Protein AF-A0A357D635-F1 (afdb_monomer)

Foldseek 3Di:
DDPDDPDPDDDDPVLVVLLVVLLVVLLVVQLVVQLVVCPPDCPQHDDDRSVVVSSVVSNVRSVVLSPPPRVCRSVVVSVVVVVVD

pLDDT: mean 86.71, std 12.32, range [45.75, 95.38]

Radius of gyration: 18.33 Å; Cα contacts (8 Å, |Δi|>4): 50; chains: 1; bounding box: 62×21×41 Å

Mean predicted aligned error: 7.17 Å

Sequence (85 aa):
MSPARPKEQALTPEEQRLREKCREFETILLQKLVETLQGDTKLFGEGVQGEFLQGLFAEEMAKELAKDPGLGLAESIFRADKRGT

Structure (mmCIF, N/CA/C/O backbone):
data_AF-A0A357D635-F1
#
_entry.id   AF-A0A357D635-F1
#
loop_
_atom_site.group_PDB
_atom_site.id
_atom_site.type_symbol
_atom_site.label_atom_id
_atom_site.label_alt_id
_atom_site.label_comp_id
_atom_site.label_asym_id
_atom_site.label_entity_id
_atom_site.label_seq_id
_atom_site.pdbx_PDB_ins_code
_atom_site.Cartn_x
_atom_site.Cartn_y
_atom_site.Cartn_z
_atom_site.occupancy
_atom_site.B_iso_or_equiv
_atom_site.auth_seq_id
_atom_site.auth_comp_id
_atom_site.auth_asym_id
_atom_site.auth_atom_id
_atom_site.pdbx_PDB_model_num
ATOM 1 N N . MET A 1 1 ? -45.243 -3.907 12.730 1.00 45.75 1 MET A N 1
ATOM 2 C CA . MET A 1 1 ? -44.167 -3.250 13.504 1.00 45.75 1 MET A CA 1
ATOM 3 C C . MET A 1 1 ? -42.853 -3.849 13.032 1.00 45.75 1 MET A C 1
ATOM 5 O O . MET A 1 1 ? -42.670 -5.044 13.209 1.00 45.75 1 MET A O 1
ATOM 9 N N . SER A 1 2 ? -42.004 -3.083 12.345 1.00 52.03 2 SER A N 1
ATOM 10 C CA . SER A 1 2 ? -40.679 -3.576 11.936 1.00 52.03 2 SER A CA 1
ATOM 11 C C . SER A 1 2 ? -39.753 -3.629 13.153 1.00 52.03 2 SER A C 1
ATOM 13 O O . SER A 1 2 ? -39.783 -2.684 13.946 1.00 52.03 2 SER A O 1
ATOM 15 N N . PRO A 1 3 ? -38.941 -4.687 13.330 1.00 56.75 3 PRO A N 1
ATOM 16 C CA . PRO A 1 3 ? -37.962 -4.715 14.405 1.00 56.75 3 PRO A CA 1
ATOM 17 C C . PRO A 1 3 ? -36.948 -3.592 14.171 1.00 56.75 3 PRO A C 1
ATOM 19 O O . PRO A 1 3 ? -36.457 -3.393 13.056 1.00 56.75 3 PRO A O 1
ATOM 22 N N . ALA A 1 4 ? -36.678 -2.817 15.219 1.00 53.62 4 ALA A N 1
ATOM 23 C CA . ALA A 1 4 ? -35.638 -1.803 15.193 1.00 53.62 4 ALA A CA 1
ATOM 24 C C . ALA A 1 4 ? -34.301 -2.481 14.857 1.00 53.62 4 ALA A C 1
ATOM 26 O O . ALA A 1 4 ? -33.929 -3.467 15.495 1.00 53.62 4 ALA A O 1
ATOM 27 N N . ARG A 1 5 ? -33.592 -1.964 13.844 1.00 55.97 5 ARG A N 1
ATOM 28 C CA . ARG A 1 5 ? -32.214 -2.378 13.547 1.00 55.97 5 ARG A CA 1
ATOM 29 C C . ARG A 1 5 ? -31.388 -2.266 14.840 1.00 55.97 5 ARG A C 1
ATOM 31 O O . ARG A 1 5 ? -31.549 -1.256 15.535 1.00 55.97 5 ARG A O 1
ATOM 38 N N . PRO A 1 6 ? -30.547 -3.260 15.184 1.00 54.12 6 PRO A N 1
ATOM 39 C CA . PRO A 1 6 ? -29.661 -3.156 16.337 1.00 54.12 6 PRO A CA 1
ATOM 40 C C . PRO A 1 6 ? -28.888 -1.842 16.240 1.00 54.12 6 PRO A C 1
ATOM 42 O O . PRO A 1 6 ? -28.344 -1.531 15.181 1.00 54.12 6 PRO A O 1
ATOM 45 N N . LYS A 1 7 ? -28.904 -1.040 17.310 1.00 55.16 7 LYS A N 1
ATOM 46 C CA . LYS A 1 7 ? -28.113 0.190 17.372 1.00 55.16 7 LYS A CA 1
ATOM 47 C C . LYS A 1 7 ? -26.655 -0.217 17.213 1.00 55.16 7 LYS A C 1
ATOM 49 O O . LYS A 1 7 ? -26.137 -0.940 18.059 1.00 55.16 7 LYS A O 1
ATOM 54 N N . GLU A 1 8 ? -26.047 0.202 16.111 1.00 61.31 8 GLU A N 1
ATOM 55 C CA . GLU A 1 8 ? -24.630 0.012 15.840 1.00 61.31 8 GLU A CA 1
ATOM 56 C C . GLU A 1 8 ? -23.860 0.559 17.046 1.00 61.31 8 GLU A C 1
ATOM 58 O O . GLU A 1 8 ? -23.962 1.739 17.390 1.00 61.31 8 GLU A O 1
ATOM 63 N N . GLN A 1 9 ? -23.241 -0.346 17.802 1.00 70.44 9 GLN A N 1
ATOM 64 C CA . GLN A 1 9 ? -22.570 -0.005 19.047 1.00 70.44 9 GLN A CA 1
ATOM 65 C C . GLN A 1 9 ? -21.361 0.857 18.685 1.00 70.44 9 GLN A C 1
ATOM 67 O O . GLN A 1 9 ? -20.553 0.460 17.847 1.00 70.44 9 GLN A O 1
ATOM 72 N N . ALA A 1 10 ? -21.276 2.056 19.264 1.00 81.75 10 ALA A N 1
ATOM 73 C CA . ALA A 1 10 ? -20.165 2.957 18.993 1.00 81.75 10 ALA A CA 1
ATOM 74 C C . ALA A 1 10 ? -18.838 2.274 19.356 1.00 81.75 10 ALA A C 1
ATOM 76 O O . ALA A 1 10 ? -18.739 1.654 20.417 1.00 81.75 10 ALA A O 1
ATOM 77 N N . LEU A 1 11 ? -17.849 2.389 18.467 1.00 86.06 11 LEU A N 1
ATOM 78 C CA . LEU A 1 11 ? -16.523 1.813 18.670 1.00 86.06 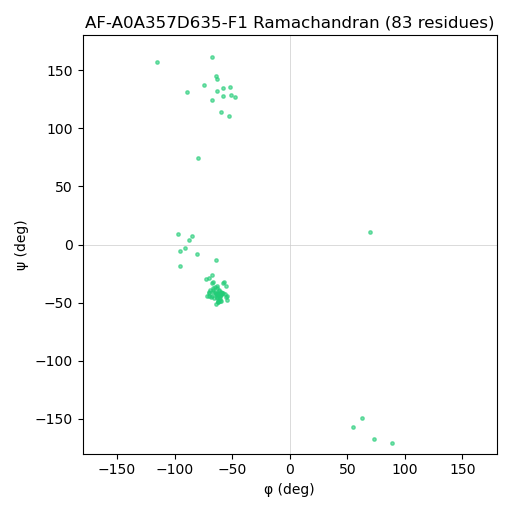11 LEU A CA 1
ATOM 79 C C . LEU A 1 11 ? -15.840 2.445 19.886 1.00 86.06 11 LEU A C 1
ATOM 81 O O . LEU A 1 11 ? -15.950 3.654 20.117 1.00 86.06 11 LEU A O 1
ATOM 85 N N . THR A 1 12 ? -15.097 1.642 20.642 1.00 92.94 12 THR A N 1
ATOM 86 C CA . THR A 1 12 ? -14.179 2.169 21.656 1.00 92.94 12 THR A CA 1
ATOM 87 C C . THR A 1 12 ? -13.017 2.918 20.985 1.00 92.94 12 THR A C 1
ATOM 89 O O . THR A 1 12 ? -12.726 2.701 19.805 1.00 92.94 12 THR A O 1
ATOM 92 N N . PRO A 1 13 ? -12.292 3.788 21.713 1.00 93.62 13 PRO A N 1
ATOM 93 C CA . PRO A 1 13 ? -11.093 4.432 21.173 1.00 93.62 13 PRO A CA 1
ATOM 94 C C . PRO A 1 13 ? -10.025 3.440 20.686 1.00 93.62 13 PRO A C 1
ATOM 96 O O . PRO A 1 13 ? -9.309 3.727 19.730 1.00 93.62 13 PRO A O 1
ATOM 99 N N . GLU A 1 14 ? -9.913 2.276 21.329 1.00 92.31 14 GLU A N 1
ATOM 100 C CA . GLU A 1 14 ? -8.982 1.216 20.930 1.00 92.31 14 GLU A CA 1
ATOM 101 C C . GLU A 1 14 ? -9.435 0.534 19.638 1.00 92.31 14 GLU A C 1
ATOM 103 O O . GLU A 1 14 ? -8.636 0.381 18.717 1.00 92.31 14 GLU A O 1
ATOM 108 N N . GLU A 1 15 ? -10.727 0.214 19.524 1.00 93.38 15 GLU A N 1
ATOM 109 C CA . GLU A 1 15 ? -11.313 -0.342 18.301 1.00 93.38 15 GLU A CA 1
ATOM 110 C C . GLU A 1 15 ? -11.177 0.629 17.119 1.00 93.38 15 GLU A C 1
ATOM 112 O O . GLU A 1 15 ? -10.866 0.212 16.004 1.00 93.38 15 GLU A O 1
ATOM 117 N N . GLN A 1 16 ? -11.349 1.932 17.355 1.00 93.31 16 GLN A N 1
ATOM 118 C CA . GLN A 1 16 ? -11.151 2.960 16.334 1.00 93.31 16 GLN A CA 1
ATOM 119 C C . GLN A 1 16 ? -9.692 3.008 15.851 1.00 93.31 16 GLN A C 1
ATOM 121 O O . GLN A 1 16 ? -9.449 3.013 14.644 1.00 93.31 16 GLN A O 1
ATOM 126 N N . ARG A 1 17 ? -8.717 2.969 16.770 1.00 93.81 17 ARG A N 1
ATOM 127 C CA . ARG A 1 17 ? -7.287 2.905 16.416 1.00 93.81 17 ARG A CA 1
ATOM 128 C C . ARG A 1 17 ? -6.944 1.629 15.657 1.00 93.81 17 ARG A C 1
ATOM 130 O O . ARG A 1 17 ? -6.196 1.682 14.685 1.00 93.81 17 ARG A O 1
ATOM 137 N N . LEU A 1 18 ? -7.486 0.487 16.078 1.00 93.69 18 LEU A N 1
ATOM 138 C CA . LEU A 1 18 ? -7.282 -0.781 15.383 1.00 93.69 18 LEU A CA 1
ATOM 139 C C . LEU A 1 18 ? -7.833 -0.712 13.957 1.00 93.69 18 LEU A C 1
ATOM 141 O O . LEU A 1 18 ? -7.139 -1.075 13.009 1.00 93.69 18 LEU A O 1
ATOM 145 N N . ARG A 1 19 ? -9.046 -0.179 13.788 1.00 92.81 19 ARG A N 1
ATOM 146 C CA . ARG A 1 19 ? -9.667 0.022 12.476 1.00 92.81 19 ARG A CA 1
ATOM 147 C C . ARG A 1 19 ? -8.819 0.915 11.568 1.00 92.81 19 ARG A C 1
ATOM 149 O O . ARG A 1 19 ? -8.662 0.605 10.389 1.00 92.81 19 ARG A O 1
ATOM 156 N N . GLU A 1 20 ? -8.245 1.990 12.100 1.00 93.12 20 GLU A N 1
ATOM 157 C CA . GLU A 1 20 ? -7.309 2.855 11.368 1.00 93.12 20 GLU A CA 1
ATOM 158 C C . GLU A 1 20 ? -6.049 2.094 10.937 1.00 93.12 20 GLU A C 1
ATOM 160 O O . GLU A 1 20 ? -5.651 2.181 9.777 1.00 93.12 20 GLU A O 1
ATOM 165 N N . LYS A 1 21 ? -5.479 1.259 11.811 1.00 94.88 21 LYS A N 1
ATOM 166 C CA . LYS A 1 21 ? -4.327 0.413 11.464 1.00 94.88 21 LYS A CA 1
ATOM 167 C C . LYS A 1 21 ? -4.650 -0.632 10.400 1.00 94.88 21 LYS A C 1
ATOM 169 O O . LYS A 1 21 ? -3.826 -0.875 9.521 1.00 94.88 21 LYS A O 1
ATOM 174 N N . CYS A 1 22 ? -5.853 -1.204 10.413 1.00 94.25 22 CYS A N 1
ATOM 175 C CA . CYS A 1 22 ? -6.307 -2.090 9.342 1.00 94.25 22 CYS A CA 1
ATOM 176 C C . CYS A 1 22 ? -6.399 -1.362 7.991 1.00 94.25 22 CYS A C 1
ATOM 178 O O . CYS A 1 22 ? -6.054 -1.949 6.967 1.00 94.25 22 CYS A O 1
ATOM 180 N N . ARG A 1 23 ? -6.824 -0.090 7.978 1.00 93.06 23 ARG A N 1
ATOM 181 C CA . ARG A 1 23 ? -6.859 0.740 6.7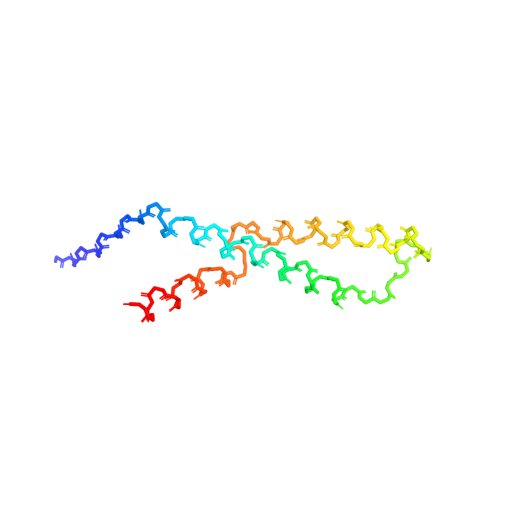60 1.00 93.06 23 ARG A CA 1
ATOM 182 C C . ARG A 1 23 ? -5.460 1.070 6.251 1.00 93.06 23 ARG A C 1
ATOM 184 O O . ARG A 1 23 ? -5.200 0.910 5.066 1.00 93.06 23 ARG A O 1
ATOM 191 N N . GLU A 1 24 ? -4.545 1.461 7.139 1.00 92.75 24 GLU A N 1
ATOM 192 C CA . GLU A 1 24 ? -3.134 1.679 6.780 1.00 92.75 24 GLU A CA 1
ATOM 193 C C . GLU A 1 24 ? -2.521 0.423 6.143 1.00 92.75 24 GLU A C 1
ATOM 195 O O . GLU A 1 24 ? -1.829 0.504 5.128 1.00 92.75 24 GLU A O 1
ATOM 200 N N . PHE A 1 25 ? -2.816 -0.751 6.704 1.00 94.38 25 PHE A N 1
ATOM 201 C CA . PHE A 1 25 ? -2.345 -2.023 6.169 1.00 94.38 25 PHE A CA 1
ATOM 202 C C . PHE A 1 25 ? -2.922 -2.343 4.781 1.00 94.38 25 PHE A C 1
ATOM 204 O O . PHE A 1 25 ? -2.185 -2.799 3.906 1.00 94.38 25 PHE A O 1
ATOM 211 N N . GLU A 1 26 ? -4.211 -2.077 4.547 1.00 94.56 26 GLU A N 1
ATOM 212 C CA . GLU A 1 26 ? -4.830 -2.243 3.225 1.00 94.56 26 GLU A CA 1
ATOM 213 C C . GLU A 1 26 ? -4.154 -1.363 2.163 1.00 94.56 26 GLU A C 1
ATOM 215 O O . GLU A 1 26 ? -3.873 -1.854 1.071 1.00 94.56 26 GLU A O 1
ATOM 220 N N . THR A 1 27 ? -3.795 -0.117 2.486 1.00 94.81 27 THR A N 1
ATOM 221 C CA . THR A 1 27 ? -3.037 0.760 1.575 1.00 94.81 27 THR A CA 1
ATOM 222 C C . THR A 1 27 ? -1.679 0.165 1.203 1.00 94.81 27 THR A C 1
ATOM 224 O O . THR A 1 27 ? -1.302 0.168 0.032 1.00 94.81 27 THR A O 1
ATOM 227 N N . ILE A 1 28 ? -0.949 -0.393 2.173 1.00 94.69 28 ILE A N 1
ATOM 228 C CA . ILE A 1 28 ? 0.349 -1.041 1.917 1.00 94.69 28 ILE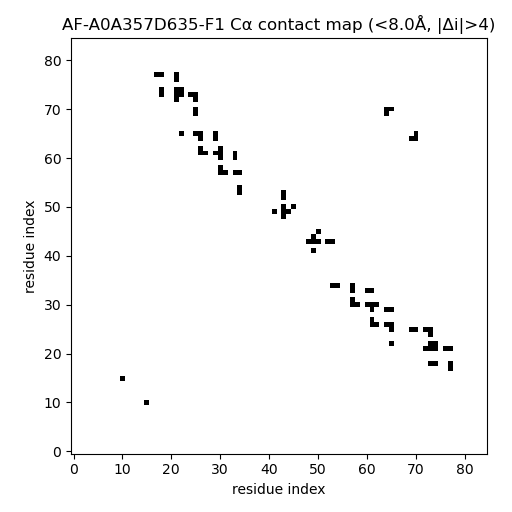 A CA 1
ATOM 229 C C . ILE A 1 28 ? 0.171 -2.251 0.994 1.00 94.69 28 ILE A C 1
ATOM 231 O O . ILE A 1 28 ? 0.941 -2.439 0.050 1.00 94.69 28 ILE A O 1
ATOM 235 N N . LEU A 1 29 ? -0.854 -3.069 1.236 1.00 95.00 29 LEU A N 1
ATOM 236 C CA . LEU A 1 29 ? -1.162 -4.214 0.380 1.00 95.00 29 LEU A CA 1
ATOM 237 C C . LEU A 1 29 ? -1.530 -3.789 -1.040 1.00 95.00 29 LEU A C 1
ATOM 239 O O . LEU A 1 29 ? -1.059 -4.400 -1.998 1.00 95.00 29 LEU A O 1
ATOM 243 N N . LEU A 1 30 ? -2.329 -2.734 -1.180 1.00 95.12 30 LEU A N 1
ATOM 244 C CA . LEU A 1 30 ? -2.681 -2.151 -2.470 1.00 95.12 30 LEU A CA 1
ATOM 245 C C . LEU A 1 30 ? -1.446 -1.665 -3.224 1.00 95.12 30 LEU A C 1
ATOM 247 O O . LEU A 1 30 ? -1.324 -1.935 -4.415 1.00 95.12 30 LEU A O 1
ATOM 251 N N . GLN A 1 31 ? -0.496 -1.031 -2.539 1.00 94.94 31 GLN A N 1
ATOM 252 C CA . GLN A 1 31 ? 0.768 -0.632 -3.151 1.00 94.94 31 GLN A CA 1
ATOM 253 C C . GLN A 1 31 ? 1.537 -1.843 -3.679 1.00 94.94 31 GLN A C 1
ATOM 255 O O . GLN A 1 31 ? 1.933 -1.850 -4.841 1.00 94.94 31 GLN A O 1
ATOM 260 N N . LYS A 1 32 ? 1.686 -2.903 -2.875 1.00 94.12 32 LYS A N 1
ATOM 261 C CA . LYS A 1 32 ? 2.371 -4.131 -3.315 1.00 94.12 32 LYS A CA 1
ATOM 262 C C . LYS A 1 32 ? 1.658 -4.832 -4.463 1.00 94.12 32 LYS A C 1
ATOM 264 O O . LYS A 1 32 ? 2.314 -5.359 -5.362 1.00 94.12 32 LYS A O 1
ATOM 269 N N . LEU A 1 33 ? 0.328 -4.803 -4.471 1.00 93.44 33 LEU A N 1
ATOM 270 C CA . LEU A 1 33 ? -0.467 -5.302 -5.584 1.00 93.44 33 LEU A CA 1
ATOM 271 C C . LEU A 1 33 ? -0.182 -4.507 -6.861 1.00 93.44 33 LEU A C 1
ATOM 273 O O . LEU A 1 33 ? 0.089 -5.105 -7.898 1.00 93.44 33 LEU A O 1
ATOM 277 N N . VAL A 1 34 ? -0.209 -3.177 -6.789 1.00 92.75 34 VAL A N 1
ATOM 278 C CA . VAL A 1 34 ? 0.047 -2.309 -7.943 1.00 92.75 34 VAL A CA 1
ATOM 279 C C . VAL A 1 34 ? 1.474 -2.488 -8.464 1.00 92.75 34 VAL A C 1
ATOM 281 O O . VAL A 1 34 ? 1.641 -2.680 -9.666 1.00 92.75 34 VAL A O 1
ATOM 284 N N . GLU A 1 35 ? 2.480 -2.513 -7.587 1.00 92.81 35 GLU A N 1
ATOM 285 C CA . GLU A 1 35 ? 3.875 -2.815 -7.953 1.00 92.81 35 GLU A CA 1
ATOM 286 C C . GLU A 1 35 ? 3.973 -4.160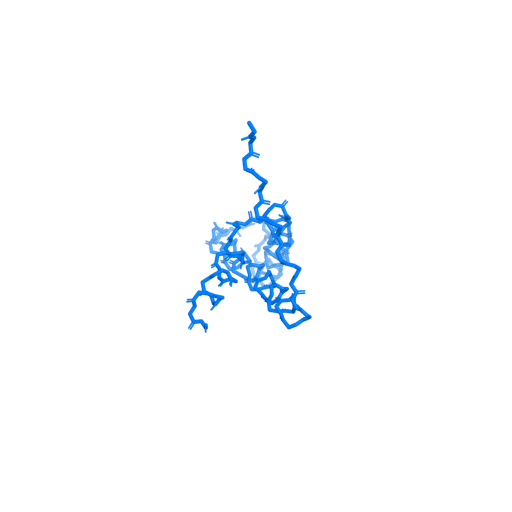 -8.701 1.00 92.81 35 GLU A C 1
ATOM 288 O O . GLU A 1 35 ? 4.611 -4.247 -9.749 1.00 92.81 35 GLU A O 1
ATOM 293 N N . THR A 1 36 ? 3.275 -5.195 -8.219 1.00 91.88 36 THR A N 1
ATOM 294 C CA . THR A 1 36 ? 3.260 -6.529 -8.850 1.00 91.88 36 THR A CA 1
ATOM 295 C C . THR A 1 36 ? 2.570 -6.519 -10.218 1.00 91.88 36 THR A C 1
ATOM 297 O O . THR A 1 36 ? 3.037 -7.171 -11.150 1.00 91.88 36 THR A O 1
ATOM 300 N N . LEU A 1 37 ? 1.455 -5.796 -10.355 1.00 90.19 37 LEU A N 1
ATOM 301 C CA . LEU A 1 37 ? 0.676 -5.729 -11.597 1.00 90.19 37 LEU A CA 1
ATOM 302 C C . LEU A 1 37 ? 1.362 -4.906 -12.692 1.00 90.19 37 LEU A C 1
ATOM 304 O O . LEU A 1 37 ? 1.143 -5.172 -13.872 1.00 90.19 37 LEU A O 1
ATOM 308 N N . GLN A 1 38 ? 2.165 -3.907 -12.323 1.00 86.56 38 GLN A N 1
ATOM 309 C CA . GLN A 1 38 ? 2.895 -3.081 -13.286 1.00 86.56 38 GLN A CA 1
ATOM 310 C C . GLN A 1 38 ? 3.975 -3.867 -14.037 1.00 86.56 38 GLN A C 1
ATOM 312 O O . GLN A 1 38 ? 4.219 -3.574 -15.208 1.00 86.56 38 GLN A O 1
ATOM 317 N N . GLY A 1 39 ? 4.593 -4.857 -13.383 1.00 80.38 39 GLY A N 1
ATOM 318 C CA . GLY A 1 39 ? 5.688 -5.641 -13.954 1.00 80.38 39 GLY A CA 1
ATOM 319 C C . GLY A 1 39 ? 6.852 -4.774 -14.457 1.00 80.38 39 GLY A C 1
ATOM 320 O O . GLY A 1 39 ? 7.019 -3.625 -14.043 1.00 80.38 39 GLY A O 1
ATOM 321 N N . ASP A 1 40 ? 7.637 -5.321 -15.388 1.00 78.50 40 ASP A N 1
ATOM 322 C CA . ASP A 1 40 ? 8.729 -4.600 -16.056 1.00 78.50 40 ASP A CA 1
ATOM 323 C C . ASP A 1 40 ? 8.178 -3.696 -17.169 1.00 78.50 40 ASP A C 1
ATOM 325 O O . ASP A 1 40 ? 8.258 -3.989 -18.367 1.00 78.50 40 ASP A O 1
ATOM 329 N N . THR A 1 41 ? 7.566 -2.583 -16.770 1.00 82.38 41 THR A N 1
ATOM 330 C CA . THR A 1 41 ? 7.094 -1.553 -17.696 1.00 82.38 41 THR A CA 1
ATOM 331 C C . THR A 1 41 ? 8.178 -0.511 -17.966 1.00 82.38 41 THR A C 1
ATOM 333 O O . THR A 1 41 ? 8.748 0.073 -17.052 1.00 82.38 41 THR A O 1
ATOM 336 N N . LYS A 1 42 ? 8.423 -0.200 -19.245 1.00 87.44 42 LYS A N 1
ATOM 337 C CA . LYS A 1 42 ? 9.328 0.894 -19.655 1.00 87.44 42 LYS A CA 1
ATOM 338 C C . LYS A 1 42 ? 8.648 2.266 -19.692 1.00 87.44 42 LYS A C 1
ATOM 340 O O . LYS A 1 42 ? 9.239 3.232 -20.168 1.00 87.44 42 LYS A O 1
ATOM 345 N N . LEU A 1 43 ? 7.399 2.360 -19.224 1.00 90.81 43 LEU A N 1
ATOM 346 C CA . LEU A 1 43 ? 6.603 3.592 -19.262 1.00 90.81 43 LEU A CA 1
ATOM 347 C C . LEU A 1 43 ? 7.286 4.757 -18.529 1.00 90.81 43 LEU A C 1
ATOM 349 O O . LEU A 1 43 ? 7.162 5.902 -18.954 1.00 90.81 43 LEU A O 1
ATOM 353 N N . PHE A 1 44 ? 8.022 4.457 -17.459 1.00 92.94 44 PHE A N 1
ATOM 354 C CA . PHE A 1 44 ? 8.708 5.446 -16.626 1.00 92.94 44 PHE A CA 1
ATOM 355 C C . PHE A 1 44 ? 10.188 5.634 -16.994 1.00 92.94 44 PHE A C 1
ATOM 357 O O . PHE A 1 44 ? 10.915 6.333 -16.294 1.00 92.94 44 PHE A O 1
ATOM 364 N N . GLY A 1 45 ? 10.636 5.049 -18.108 1.00 90.50 45 GLY A N 1
ATOM 365 C CA . GLY A 1 45 ? 12.045 4.996 -18.489 1.00 90.50 45 GLY A CA 1
ATOM 366 C C . GLY A 1 45 ? 12.763 3.774 -17.918 1.00 90.50 45 GLY A C 1
ATOM 367 O O . GLY A 1 45 ? 12.140 2.852 -17.398 1.00 90.50 45 GLY A O 1
ATOM 368 N N . GLU A 1 46 ? 14.087 3.754 -18.060 1.00 90.00 46 GLU A N 1
ATOM 369 C CA . GLU A 1 46 ? 14.943 2.641 -17.639 1.00 90.00 46 GLU A CA 1
ATOM 370 C C . GLU A 1 46 ? 15.894 3.063 -16.509 1.00 90.00 46 GLU A C 1
ATOM 372 O O . GLU A 1 46 ? 16.232 4.241 -16.351 1.00 90.00 46 GLU A O 1
ATOM 377 N N . GLY A 1 47 ? 16.362 2.081 -15.736 1.00 90.00 47 GLY A N 1
ATOM 378 C CA . GLY A 1 47 ? 17.294 2.286 -14.630 1.00 90.00 47 GLY A CA 1
ATOM 379 C C . GLY A 1 47 ? 16.661 2.948 -13.403 1.00 90.00 47 GLY A C 1
ATOM 380 O O . GLY A 1 47 ? 15.446 3.092 -13.295 1.00 90.00 47 GLY A O 1
ATOM 381 N N . VAL A 1 48 ? 17.519 3.387 -12.477 1.00 92.31 48 VAL A N 1
ATOM 382 C CA . VAL A 1 48 ? 17.130 3.840 -11.125 1.00 92.31 48 VAL A CA 1
ATOM 383 C C . VAL A 1 48 ? 16.076 4.956 -11.130 1.00 92.31 48 VAL A C 1
ATOM 385 O O . VAL A 1 48 ? 15.210 4.999 -10.262 1.00 92.31 48 VAL A O 1
ATOM 388 N N . GLN A 1 49 ? 16.124 5.870 -12.104 1.00 92.56 49 GLN A N 1
ATOM 389 C CA . GLN A 1 49 ? 15.144 6.960 -12.204 1.00 92.56 49 GLN A CA 1
ATOM 390 C C . GLN A 1 49 ? 13.753 6.442 -12.591 1.00 92.56 49 GLN A C 1
ATOM 392 O O . GLN A 1 49 ? 12.757 6.915 -12.046 1.00 92.56 49 GLN A O 1
ATOM 397 N N . GLY A 1 50 ? 13.691 5.461 -13.496 1.00 93.25 50 GLY A N 1
ATOM 398 C CA . GLY A 1 50 ? 12.438 4.822 -13.888 1.00 93.25 50 GLY A CA 1
ATOM 399 C C . GLY A 1 50 ? 11.834 4.013 -12.747 1.00 93.25 50 GLY A C 1
ATOM 400 O O . GLY A 1 50 ? 10.654 4.182 -12.450 1.00 93.25 50 GLY A O 1
ATOM 401 N N . GLU A 1 51 ? 12.657 3.237 -12.036 1.00 91.94 51 GLU A N 1
ATOM 402 C CA . GLU A 1 51 ? 12.240 2.489 -10.839 1.00 91.94 51 GLU A CA 1
ATOM 403 C C . GLU A 1 51 ? 11.672 3.417 -9.755 1.00 91.94 51 GLU A C 1
ATOM 405 O O . GLU A 1 51 ? 10.637 3.128 -9.152 1.00 91.94 51 GLU A O 1
ATOM 410 N N . PHE A 1 52 ? 12.306 4.573 -9.539 1.00 93.50 52 PHE A N 1
ATOM 411 C CA . PHE A 1 52 ? 11.829 5.569 -8.582 1.00 93.50 52 PHE A CA 1
ATOM 412 C C . PHE A 1 52 ? 10.445 6.124 -8.955 1.00 93.50 52 PHE A C 1
ATOM 414 O O . PHE A 1 52 ? 9.543 6.160 -8.117 1.00 93.50 52 PHE A O 1
ATOM 421 N N . LEU A 1 53 ? 10.254 6.536 -10.213 1.00 94.56 53 LEU A N 1
ATOM 422 C CA . LEU A 1 53 ? 8.973 7.067 -10.693 1.00 94.56 53 LEU A CA 1
ATOM 423 C C . LEU A 1 53 ? 7.871 6.002 -10.700 1.00 94.56 53 LEU A C 1
ATOM 425 O O . LEU A 1 53 ? 6.727 6.304 -10.359 1.00 94.56 53 LEU A O 1
ATOM 429 N N . GLN A 1 54 ? 8.216 4.762 -11.041 1.00 93.56 54 GLN A N 1
ATOM 430 C CA . GLN A 1 54 ? 7.307 3.624 -10.970 1.00 93.56 54 GLN A CA 1
ATOM 431 C C . GLN A 1 54 ? 6.818 3.392 -9.533 1.00 93.56 54 GLN A C 1
ATOM 433 O O . GLN A 1 54 ? 5.616 3.232 -9.312 1.00 93.56 54 GLN A O 1
ATOM 438 N N . GLY A 1 55 ? 7.724 3.454 -8.551 1.00 93.31 55 GLY A N 1
ATOM 439 C CA . GLY A 1 55 ? 7.382 3.364 -7.131 1.00 93.31 55 GLY A CA 1
ATOM 440 C C . GLY A 1 55 ? 6.438 4.480 -6.674 1.00 93.31 55 GLY A C 1
ATOM 441 O O . GLY A 1 55 ? 5.415 4.197 -6.052 1.00 93.31 55 GLY A O 1
ATOM 442 N N . LEU A 1 56 ? 6.721 5.734 -7.047 1.00 94.88 56 LEU A N 1
ATOM 443 C CA . LEU A 1 56 ? 5.836 6.870 -6.749 1.00 94.88 56 LEU A CA 1
ATOM 444 C C . LEU A 1 56 ? 4.445 6.696 -7.364 1.00 94.88 56 LEU A C 1
ATOM 446 O O . LEU A 1 56 ? 3.434 6.966 -6.720 1.00 94.88 56 LEU A O 1
ATOM 450 N N . PHE A 1 57 ? 4.378 6.220 -8.607 1.00 94.25 57 PHE A N 1
ATOM 451 C CA . PHE A 1 57 ? 3.103 5.951 -9.259 1.00 94.25 57 PHE A CA 1
ATOM 452 C C . PHE A 1 57 ? 2.324 4.842 -8.539 1.00 94.25 57 PHE A C 1
ATOM 454 O O . PHE A 1 57 ? 1.120 4.984 -8.324 1.00 94.25 57 PHE A O 1
ATOM 461 N N . ALA A 1 58 ? 2.994 3.762 -8.127 1.00 94.62 58 ALA A N 1
ATOM 462 C CA . ALA A 1 58 ? 2.355 2.698 -7.359 1.00 94.62 58 ALA A 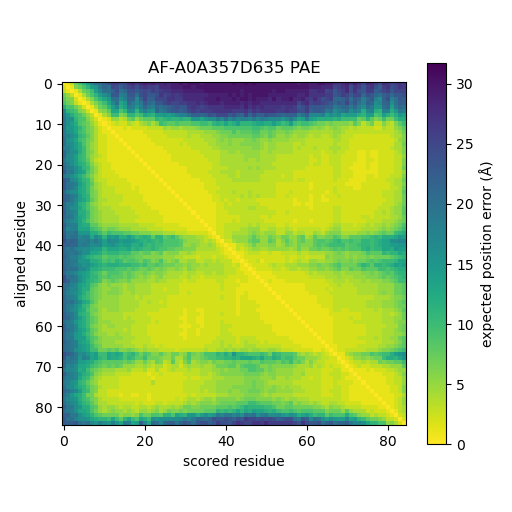CA 1
ATOM 463 C C . ALA A 1 58 ? 1.810 3.194 -6.011 1.00 94.62 58 ALA A C 1
ATOM 465 O O . ALA A 1 58 ? 0.704 2.814 -5.625 1.00 94.62 58 ALA A O 1
ATOM 466 N N . GLU A 1 59 ? 2.544 4.071 -5.325 1.00 94.94 59 GLU A N 1
ATOM 467 C CA . GLU A 1 59 ? 2.113 4.689 -4.069 1.00 94.94 59 GLU A CA 1
ATOM 468 C C . GLU A 1 59 ? 0.851 5.54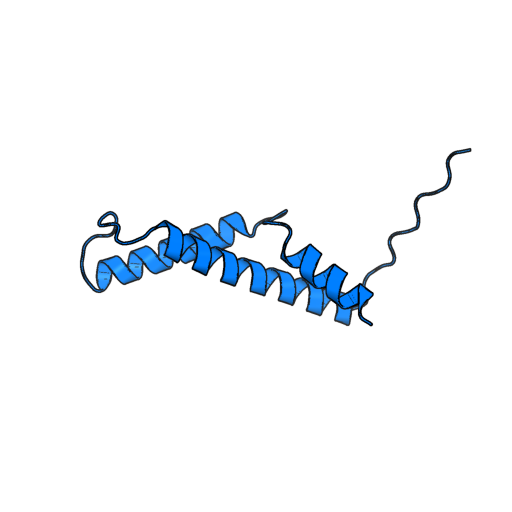8 -4.251 1.00 94.94 59 GLU A C 1
ATOM 470 O O . GLU A 1 59 ? -0.122 5.380 -3.514 1.00 94.94 59 GLU A O 1
ATOM 475 N N . GLU A 1 60 ? 0.824 6.438 -5.245 1.00 95.38 60 GLU A N 1
ATOM 476 C CA . GLU A 1 60 ? -0.340 7.301 -5.489 1.00 95.38 60 GLU A CA 1
ATOM 477 C C . GLU A 1 60 ? -1.568 6.499 -5.934 1.00 95.38 60 GLU A C 1
ATOM 479 O O . GLU A 1 60 ? -2.679 6.734 -5.453 1.00 95.38 60 GLU A O 1
ATOM 484 N N . MET A 1 61 ? -1.370 5.482 -6.775 1.00 93.75 61 MET A N 1
ATOM 485 C CA . MET A 1 61 ? -2.433 4.546 -7.143 1.00 93.75 61 MET A CA 1
ATOM 486 C C . MET A 1 61 ? -2.984 3.806 -5.923 1.00 93.75 61 MET A C 1
ATOM 488 O O . MET A 1 61 ? -4.197 3.658 -5.794 1.00 93.75 61 MET A O 1
ATOM 492 N N . ALA A 1 62 ? -2.122 3.358 -5.010 1.00 93.75 62 ALA A N 1
ATOM 493 C CA . ALA A 1 62 ? -2.553 2.685 -3.792 1.00 93.75 62 ALA A CA 1
ATOM 494 C C . ALA A 1 62 ? -3.367 3.603 -2.877 1.00 93.75 62 ALA A C 1
ATOM 496 O O . ALA A 1 62 ? -4.405 3.181 -2.370 1.00 93.75 62 ALA A O 1
ATOM 497 N N . LYS A 1 63 ? -2.945 4.863 -2.706 1.00 92.31 63 LYS A N 1
ATOM 498 C CA . LYS A 1 63 ? -3.705 5.871 -1.949 1.00 92.31 63 LYS A CA 1
ATOM 499 C C . LYS A 1 63 ? -5.080 6.113 -2.560 1.00 92.31 63 LYS A C 1
ATOM 501 O O . LYS A 1 63 ? -6.050 6.225 -1.816 1.00 92.31 63 LYS A O 1
ATOM 506 N N . GLU A 1 64 ? -5.1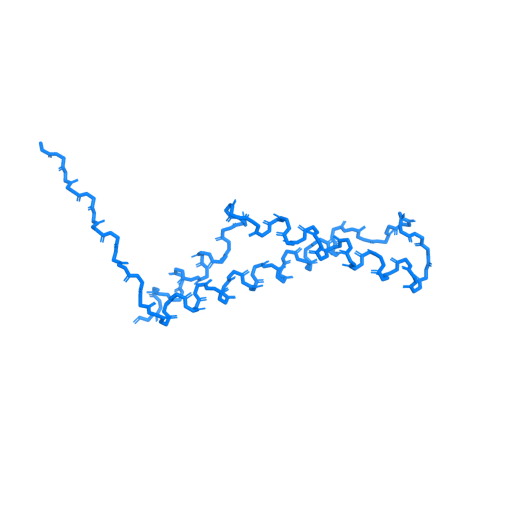76 6.178 -3.888 1.00 93.75 64 GLU A N 1
ATOM 507 C CA . GLU A 1 64 ? -6.454 6.347 -4.585 1.00 93.75 64 GLU A CA 1
ATOM 508 C C . GLU A 1 64 ? -7.365 5.130 -4.394 1.00 93.75 64 GLU A C 1
ATOM 510 O O . GLU A 1 64 ? -8.532 5.283 -4.044 1.00 93.75 64 GLU A O 1
ATOM 515 N N . LEU A 1 65 ? -6.820 3.921 -4.553 1.00 91.06 65 LEU A N 1
ATOM 516 C CA . LEU A 1 65 ? -7.552 2.663 -4.377 1.00 91.06 65 LEU A CA 1
ATOM 517 C C . LEU A 1 65 ? -7.969 2.409 -2.924 1.00 91.06 65 LEU A C 1
ATOM 519 O O . LEU A 1 65 ? -8.947 1.705 -2.697 1.00 91.06 65 LEU A O 1
ATOM 523 N N . ALA A 1 66 ? -7.243 2.960 -1.952 1.00 90.44 66 ALA A N 1
ATOM 524 C CA . ALA A 1 66 ? -7.554 2.842 -0.530 1.00 90.44 66 ALA A CA 1
ATOM 525 C C . ALA A 1 66 ? -8.646 3.820 -0.063 1.00 90.44 66 ALA A C 1
ATOM 527 O O . ALA A 1 66 ? -9.098 3.734 1.083 1.00 90.44 66 ALA A O 1
ATOM 528 N N . LYS A 1 67 ? -9.081 4.764 -0.912 1.00 88.31 67 LYS A N 1
ATOM 529 C CA . LYS A 1 67 ? -10.219 5.636 -0.588 1.00 88.31 67 LYS A CA 1
ATOM 530 C C . LYS A 1 67 ? -11.498 4.811 -0.463 1.00 88.31 67 LYS A C 1
ATOM 532 O O . LYS A 1 67 ? -11.700 3.845 -1.190 1.00 88.31 67 LYS A O 1
ATOM 537 N N . ASP A 1 68 ? -12.367 5.227 0.456 1.00 78.62 68 ASP A N 1
ATOM 538 C CA . ASP A 1 68 ? -13.622 4.550 0.807 1.00 78.62 68 ASP A CA 1
ATOM 539 C C . ASP A 1 68 ? -14.446 4.157 -0.444 1.00 78.62 68 ASP A C 1
ATOM 541 O O . ASP A 1 68 ? -14.707 5.022 -1.286 1.00 78.62 68 ASP A O 1
ATOM 545 N N . PRO A 1 69 ? -14.859 2.879 -0.599 1.00 77.06 69 PRO A N 1
ATOM 546 C CA . PRO A 1 69 ? -14.801 1.785 0.383 1.00 77.06 69 PRO A CA 1
ATOM 547 C C . PRO A 1 69 ? -13.501 0.958 0.414 1.00 77.06 69 PRO A C 1
ATOM 549 O O . PRO A 1 69 ? -13.430 -0.023 1.158 1.00 77.06 69 PRO A O 1
ATOM 552 N N . GLY A 1 70 ? -12.485 1.304 -0.376 1.00 85.88 70 GLY A N 1
ATOM 553 C CA . GLY A 1 70 ? -11.289 0.480 -0.545 1.00 85.88 70 GLY A CA 1
ATOM 554 C C . GLY A 1 70 ? -11.612 -0.879 -1.175 1.00 85.88 70 GLY A C 1
ATOM 555 O O . GLY A 1 70 ? -12.578 -1.019 -1.930 1.00 85.88 70 GLY A O 1
ATOM 556 N N . LEU A 1 71 ? -10.841 -1.914 -0.825 1.00 89.00 71 LEU A N 1
ATOM 557 C CA . LEU A 1 71 ? -11.166 -3.308 -1.172 1.00 89.00 71 LEU A CA 1
ATOM 558 C C . LEU A 1 71 ? -12.005 -4.006 -0.090 1.00 89.00 71 LEU A C 1
ATOM 560 O O . LEU A 1 71 ? -12.396 -5.164 -0.253 1.00 89.00 71 LEU A O 1
ATOM 564 N N . GLY A 1 72 ? -12.285 -3.329 1.026 1.00 90.62 72 GLY A N 1
ATOM 565 C CA . GLY A 1 72 ? -13.007 -3.896 2.164 1.00 90.62 72 GLY A CA 1
ATOM 566 C C . GLY A 1 72 ? -12.212 -4.950 2.946 1.00 90.62 72 GLY A C 1
ATOM 567 O O . GLY A 1 72 ? -12.779 -5.636 3.810 1.00 90.62 72 GLY A O 1
ATOM 568 N N . LEU A 1 73 ? -10.911 -5.090 2.686 1.00 91.12 73 LEU A N 1
ATOM 569 C CA . LEU A 1 73 ? -10.025 -5.981 3.426 1.00 91.12 73 LEU A CA 1
ATOM 570 C C . LEU A 1 73 ? -9.795 -5.446 4.838 1.00 91.12 73 LEU A C 1
ATOM 572 O O . LEU A 1 73 ? -9.878 -6.225 5.787 1.00 91.12 73 LEU A O 1
ATOM 576 N N . ALA A 1 74 ? -9.600 -4.134 4.994 1.00 92.38 74 ALA A N 1
ATOM 577 C CA . ALA A 1 74 ? -9.438 -3.506 6.304 1.00 92.38 74 ALA A CA 1
ATOM 578 C C . ALA A 1 74 ? -10.610 -3.841 7.242 1.00 92.38 74 ALA A C 1
ATOM 580 O O . ALA A 1 74 ? -10.416 -4.299 8.367 1.00 92.38 74 ALA A O 1
ATOM 581 N N . GLU A 1 75 ? -11.841 -3.702 6.744 1.00 92.69 75 GLU A N 1
ATOM 582 C CA . GLU A 1 75 ? -13.058 -4.030 7.494 1.00 92.69 75 GLU A CA 1
ATO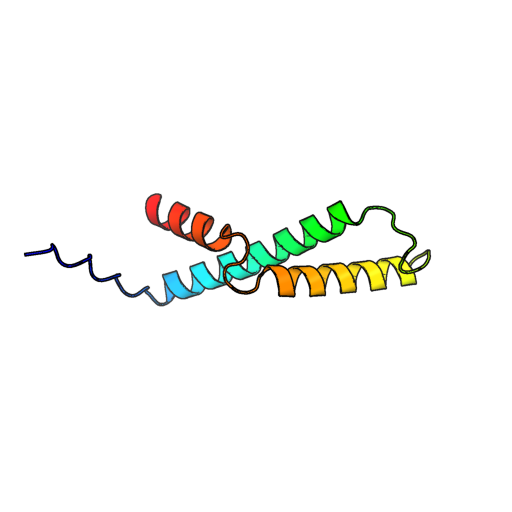M 583 C C . GLU A 1 75 ? -13.196 -5.536 7.751 1.00 92.69 75 GLU A C 1
ATOM 585 O O . GLU A 1 75 ? -13.725 -5.961 8.778 1.00 92.69 75 GLU A O 1
ATOM 590 N N . SER A 1 76 ? -12.720 -6.372 6.829 1.00 92.06 76 SER A N 1
ATOM 591 C CA . SER A 1 76 ? -12.744 -7.825 6.997 1.00 92.06 76 SER A CA 1
ATOM 592 C C . SER A 1 76 ? -11.768 -8.295 8.075 1.00 92.06 76 SER A C 1
ATOM 594 O O . SER A 1 76 ? -12.150 -9.135 8.890 1.00 92.06 76 SER A O 1
ATOM 596 N N . ILE A 1 77 ? -10.565 -7.713 8.129 1.00 91.62 77 ILE A N 1
ATOM 597 C CA . ILE A 1 77 ? -9.564 -7.960 9.177 1.00 91.62 77 ILE A CA 1
ATOM 598 C C . ILE A 1 77 ? -10.100 -7.481 10.526 1.00 91.62 77 ILE A C 1
ATOM 600 O O . ILE A 1 77 ? -10.161 -8.269 11.468 1.00 91.62 77 ILE A O 1
ATOM 604 N N . PHE A 1 78 ? -10.580 -6.237 10.598 1.00 93.81 78 PHE A N 1
ATOM 605 C CA . PHE A 1 78 ? -11.141 -5.659 11.820 1.00 93.81 78 PHE A CA 1
ATOM 606 C C . PHE A 1 78 ? -12.285 -6.513 12.396 1.00 93.81 78 PHE A C 1
ATOM 608 O O . PHE A 1 78 ? -12.307 -6.834 13.583 1.00 93.81 78 PHE A O 1
ATOM 615 N N . ARG A 1 79 ? -13.219 -6.970 11.549 1.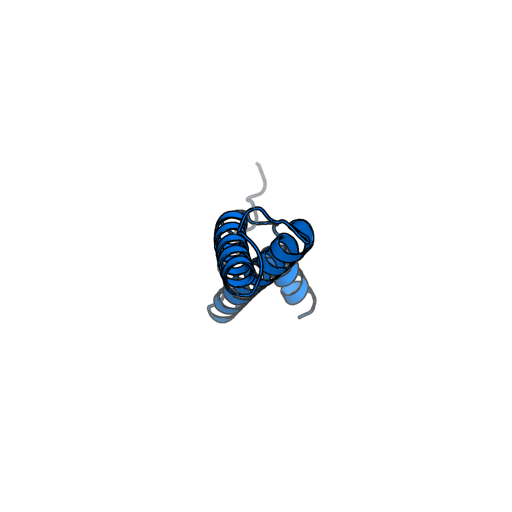00 91.62 79 ARG A N 1
ATOM 616 C CA . ARG A 1 79 ? -14.310 -7.866 11.975 1.00 91.62 79 ARG A CA 1
ATOM 617 C C . ARG A 1 79 ? -13.849 -9.279 12.330 1.00 91.62 79 ARG A C 1
ATOM 619 O O . ARG A 1 79 ? -14.557 -9.969 13.060 1.00 91.62 79 ARG A O 1
ATOM 626 N N . ALA A 1 80 ? -12.768 -9.781 11.740 1.00 90.56 80 ALA A N 1
ATOM 627 C CA . ALA A 1 80 ? -12.227 -11.093 12.092 1.00 90.56 80 ALA A CA 1
ATOM 628 C C . ALA A 1 80 ? -11.604 -11.059 13.492 1.00 90.56 80 ALA A C 1
ATOM 630 O O . ALA A 1 80 ? -11.914 -11.930 14.299 1.00 90.56 80 ALA A O 1
ATOM 631 N N . ASP A 1 81 ? -10.833 -10.014 13.792 1.00 88.56 81 ASP A N 1
ATOM 632 C CA . ASP A 1 81 ? -10.225 -9.788 15.106 1.00 88.56 81 ASP A CA 1
ATOM 633 C C . ASP A 1 81 ? -11.283 -9.677 16.216 1.00 88.56 81 ASP A C 1
ATOM 635 O O . ASP A 1 81 ? -11.275 -10.440 17.183 1.00 88.56 81 ASP A O 1
ATOM 639 N N . LYS A 1 82 ? -12.311 -8.851 15.987 1.00 83.56 82 LYS A N 1
ATOM 640 C CA . LYS A 1 82 ? -13.434 -8.655 16.918 1.00 83.56 82 LYS A CA 1
ATOM 641 C C . LYS A 1 82 ? -14.306 -9.908 17.145 1.00 83.56 82 LYS A C 1
ATOM 643 O O . LYS A 1 82 ? -15.167 -9.907 18.016 1.00 83.56 82 LYS A O 1
ATOM 648 N N . ARG A 1 83 ? -14.171 -10.950 16.312 1.00 78.12 83 ARG A N 1
ATOM 649 C CA . ARG A 1 83 ? -14.862 -12.247 16.483 1.00 78.12 83 ARG A CA 1
ATOM 650 C C . ARG A 1 83 ? -14.003 -13.288 17.203 1.00 78.12 83 ARG A C 1
ATOM 652 O O . ARG A 1 83 ? -14.548 -14.304 17.625 1.00 78.12 83 ARG A O 1
ATOM 659 N N . GLY A 1 84 ? -12.686 -13.085 17.254 1.00 69.25 84 GLY A N 1
ATOM 660 C CA . GLY A 1 84 ? -11.725 -13.986 17.895 1.00 69.25 84 GLY A CA 1
ATOM 661 C C . GLY A 1 84 ? -11.363 -13.604 19.334 1.00 69.25 84 GLY A C 1
ATOM 662 O O . GLY A 1 84 ? -10.651 -14.366 19.984 1.00 69.25 84 GLY A O 1
ATOM 663 N N . THR A 1 85 ? -11.848 -12.455 19.810 1.00 55.97 85 THR A N 1
ATOM 664 C CA . THR A 1 85 ? -11.797 -11.973 21.201 1.00 55.97 85 THR A CA 1
ATOM 665 C C . THR A 1 85 ? -13.174 -12.056 21.848 1.00 55.97 85 THR A C 1
ATOM 667 O O . THR A 1 85 ? -13.214 -12.279 23.078 1.00 55.97 85 THR A O 1
#

Solvent-accessible surface area (backbone atoms only — not comparable to full-atom values): 4929 Å² total; per-residue (Å²): 134,82,81,77,75,79,77,80,73,79,72,50,75,65,54,49,52,50,45,52,51,29,43,57,48,42,27,55,51,40,21,54,48,42,53,62,70,56,59,97,56,66,87,57,46,74,62,73,66,10,57,50,51,48,49,53,50,23,47,54,52,12,57,62,53,48,43,90,78,40,87,48,55,25,60,50,52,47,55,50,54,70,71,76,110

Secondary structure (DSSP, 8-state):
-PPPPP--PPPPHHHHHHHHHHHHHHHHHHHHHHHHHH-S-GGG-SHHHHHHHHHHHHHHHHHHHTSTTTTSHHHHHHHHHHHH-